Protein AF-A0A453IME6-F1 (afdb_monomer_lite)

pLDDT: mean 78.86, std 13.84, range [40.28, 91.12]

Radius of gyration: 10.66 Å; chains: 1; bounding box: 24×26×22 Å

InterPro domains:
  IPR026960 Reverse transcriptase zinc-binding domain [PF13966] (8-51)

Sequence (51 aa):
NLYVVRSQGVILTKDNLTKRNWVGNTRCYFCDQNESIKHLFLECPLAKLLW

Foldseek 3Di:
DCPQPDDPPDRDQLVNCVVVVDDDDQADPQDRHGTDPCCQPPNPPRNVVVD

Organism: Aegilops tauschii subsp. strangulata (NCBI:txid200361)

Structure (mmCIF, N/CA/C/O backbone):
data_AF-A0A453IME6-F1
#
_entry.id   AF-A0A453IME6-F1
#
loop_
_atom_site.group_PDB
_atom_site.id
_atom_site.type_symbol
_atom_site.label_atom_id
_atom_site.label_alt_id
_atom_site.label_comp_id
_atom_site.label_asym_id
_atom_site.label_entity_id
_atom_site.label_seq_id
_atom_site.pdbx_PDB_ins_code
_atom_site.Cartn_x
_atom_site.Cartn_y
_atom_site.Cartn_z
_atom_site.occupancy
_atom_site.B_iso_or_equiv
_atom_site.auth_seq_id
_atom_site.auth_comp_id
_atom_site.auth_asym_id
_atom_site.auth_atom_id
_atom_site.pdbx_PDB_model_num
ATOM 1 N N . ASN A 1 1 ? -2.936 9.921 -12.924 1.00 48.72 1 ASN A N 1
ATOM 2 C CA . ASN A 1 1 ? -3.112 8.653 -12.179 1.00 48.72 1 ASN A CA 1
ATOM 3 C C . ASN A 1 1 ? -4.251 8.773 -11.172 1.00 48.72 1 ASN A C 1
ATOM 5 O O . ASN A 1 1 ? -4.033 9.127 -10.024 1.00 48.72 1 ASN A O 1
ATOM 9 N N . LEU A 1 2 ? -5.482 8.547 -11.640 1.00 40.28 2 LEU A N 1
ATOM 10 C CA . LEU A 1 2 ? -6.753 8.831 -10.946 1.00 40.28 2 LEU A CA 1
ATOM 11 C C . LEU A 1 2 ? -7.165 7.779 -9.889 1.00 40.28 2 LEU A C 1
ATOM 13 O O . LEU A 1 2 ? -8.239 7.887 -9.312 1.00 40.28 2 LEU A O 1
ATOM 17 N N . TYR A 1 3 ? -6.330 6.771 -9.626 1.00 52.97 3 TYR A N 1
ATOM 18 C CA . TYR A 1 3 ? -6.705 5.595 -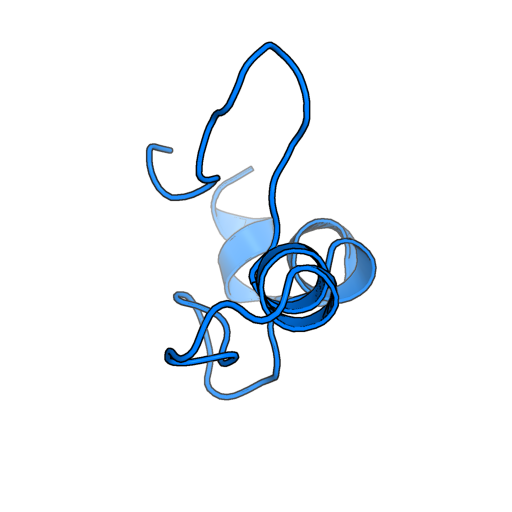8.822 1.00 52.97 3 TYR A CA 1
ATOM 19 C C . TYR A 1 3 ? -6.438 5.730 -7.322 1.00 52.97 3 TYR A C 1
ATOM 21 O O . TYR A 1 3 ? -6.835 4.869 -6.544 1.00 52.97 3 TYR A O 1
ATOM 29 N N . VAL A 1 4 ? -5.785 6.811 -6.898 1.00 57.44 4 VAL A N 1
ATOM 30 C CA . VAL A 1 4 ? -5.618 7.113 -5.479 1.00 57.44 4 VAL A CA 1
ATOM 31 C C . VAL A 1 4 ? -6.839 7.911 -5.048 1.00 57.44 4 VAL A C 1
ATOM 33 O O . VAL A 1 4 ? -6.905 9.116 -5.294 1.00 57.44 4 VAL A O 1
ATOM 36 N N . VAL A 1 5 ? -7.831 7.222 -4.479 1.00 54.44 5 VAL A N 1
ATOM 37 C CA . VAL A 1 5 ? -9.090 7.808 -3.998 1.00 54.44 5 VAL A CA 1
ATOM 38 C C . VAL A 1 5 ? -8.762 9.019 -3.121 1.00 54.44 5 VAL A C 1
ATOM 40 O O . VAL A 1 5 ? -8.232 8.901 -2.015 1.00 54.44 5 VAL A O 1
ATOM 43 N N . ARG A 1 6 ? -9.008 10.214 -3.666 1.00 48.16 6 ARG A N 1
ATOM 44 C CA . ARG A 1 6 ? -8.698 11.494 -3.026 1.00 48.16 6 ARG A CA 1
ATOM 45 C C . ARG A 1 6 ? -9.875 11.890 -2.149 1.00 48.16 6 ARG A C 1
ATOM 47 O O . ARG A 1 6 ? -10.952 12.172 -2.661 1.00 48.16 6 ARG A O 1
ATOM 54 N N . SER A 1 7 ? -9.640 12.005 -0.846 1.00 46.34 7 SER A N 1
ATOM 55 C CA . SER A 1 7 ? -10.499 12.785 0.044 1.00 46.34 7 SER A CA 1
ATOM 56 C C . SER A 1 7 ? -9.621 13.730 0.854 1.00 46.34 7 SER A C 1
ATOM 58 O O . SER A 1 7 ? -8.797 13.289 1.649 1.00 46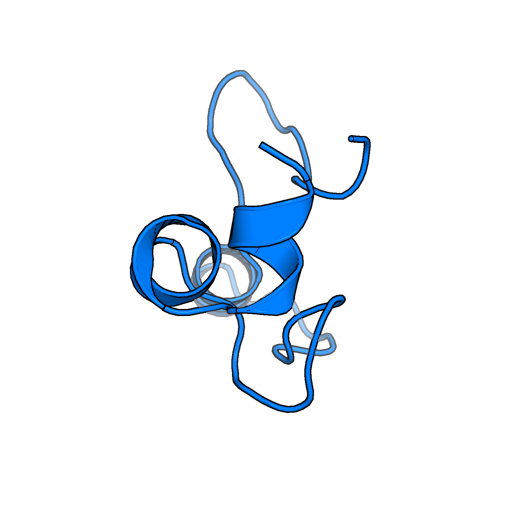.34 7 SER A O 1
ATOM 60 N N . GLN A 1 8 ? -9.780 15.036 0.616 1.00 57.94 8 GLN A N 1
ATOM 61 C CA . GLN A 1 8 ?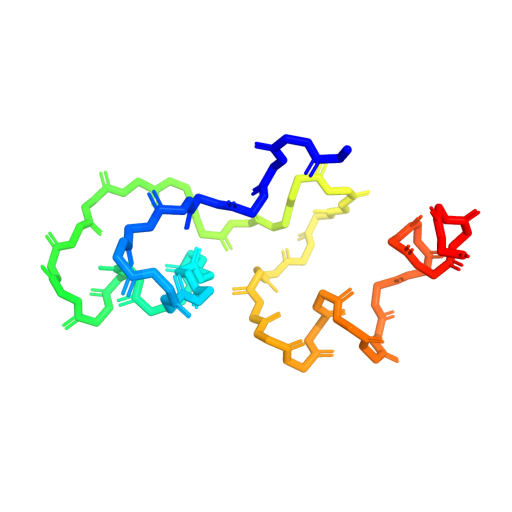 -9.249 16.117 1.462 1.00 57.94 8 GLN A CA 1
ATOM 62 C C . GLN A 1 8 ? -7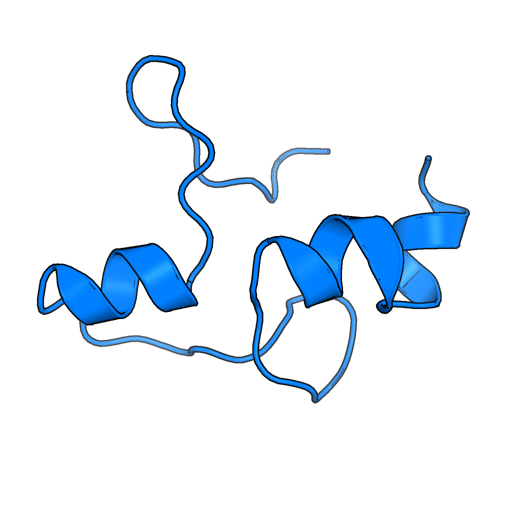.737 16.041 1.776 1.00 57.94 8 GLN A C 1
ATOM 64 O O . GLN A 1 8 ? -7.318 16.247 2.908 1.00 57.94 8 GLN A O 1
ATOM 69 N N . GLY A 1 9 ? -6.896 15.745 0.777 1.00 61.72 9 GLY A N 1
ATOM 70 C CA . GLY A 1 9 ? -5.430 15.784 0.927 1.00 61.72 9 GLY A CA 1
ATOM 71 C C . GLY A 1 9 ? -4.797 14.541 1.562 1.00 61.72 9 GLY A C 1
ATOM 72 O O . GLY A 1 9 ? -3.574 14.462 1.630 1.00 61.72 9 GLY A O 1
ATOM 73 N N . VAL A 1 10 ? -5.599 13.545 1.952 1.00 63.81 10 VAL A N 1
ATOM 74 C CA . VAL A 1 10 ? -5.115 12.241 2.423 1.00 63.81 10 VAL A CA 1
ATOM 75 C C . VAL A 1 10 ? -5.276 11.203 1.313 1.00 63.81 10 VAL A C 1
ATOM 77 O O . VAL A 1 10 ? -6.312 11.132 0.647 1.00 63.81 10 VAL A O 1
ATOM 80 N N . ILE A 1 11 ? -4.238 10.390 1.114 1.00 69.62 11 ILE A N 1
ATOM 81 C CA . ILE A 1 11 ? -4.273 9.222 0.231 1.00 69.62 11 ILE A CA 1
ATOM 82 C C . ILE A 1 11 ? -5.082 8.129 0.939 1.00 69.62 11 ILE A C 1
ATOM 84 O O . ILE A 1 11 ? -4.614 7.541 1.914 1.00 69.62 11 ILE A O 1
ATOM 88 N N . LEU A 1 12 ? -6.303 7.863 0.467 1.00 71.81 12 LEU A N 1
ATOM 89 C CA . LEU A 1 12 ? -7.103 6.740 0.951 1.00 71.81 12 LEU A CA 1
ATOM 90 C C . LEU A 1 12 ? -6.779 5.501 0.117 1.00 71.81 12 LEU A C 1
ATOM 92 O O . LEU A 1 12 ? -7.292 5.320 -0.983 1.00 71.81 12 LEU A O 1
ATOM 96 N N . THR A 1 13 ? -5.917 4.647 0.653 1.00 83.25 13 THR A N 1
ATOM 97 C CA . THR A 1 13 ? -5.730 3.279 0.158 1.00 83.25 13 THR A CA 1
ATOM 98 C C . THR A 1 13 ? -6.889 2.390 0.601 1.00 83.25 13 THR A C 1
ATOM 100 O O . THR A 1 13 ? -7.544 2.662 1.615 1.00 83.25 13 THR A O 1
ATOM 103 N N . LYS A 1 14 ? -7.162 1.305 -0.131 1.00 85.19 14 LYS A N 1
ATOM 104 C CA . LYS A 1 14 ? -8.283 0.405 0.205 1.00 85.19 14 LYS A CA 1
ATOM 105 C C . LYS A 1 14 ? -8.162 -0.227 1.597 1.00 85.19 14 LYS A C 1
ATOM 107 O O . LYS A 1 14 ? -9.186 -0.431 2.253 1.00 85.19 14 LYS A O 1
ATOM 112 N N . ASP A 1 15 ? -6.949 -0.455 2.111 1.00 83.19 15 ASP A N 1
ATOM 113 C CA . ASP A 1 15 ? -6.764 -0.880 3.508 1.00 83.19 15 ASP A CA 1
ATOM 114 C C . ASP A 1 15 ? -7.269 0.175 4.510 1.00 83.19 15 ASP A C 1
ATOM 116 O O . ASP A 1 15 ? -7.901 -0.162 5.511 1.00 83.19 15 ASP A O 1
ATOM 120 N N . ASN A 1 16 ? -7.064 1.462 4.218 1.00 83.81 16 ASN A N 1
ATOM 121 C CA . ASN A 1 16 ? -7.540 2.558 5.058 1.00 83.81 16 ASN A CA 1
ATOM 122 C C . ASN A 1 16 ? -9.056 2.757 4.953 1.00 83.81 16 ASN A C 1
ATOM 124 O O . ASN A 1 16 ? -9.685 3.126 5.944 1.00 83.81 16 ASN A O 1
ATOM 128 N N . LEU A 1 17 ? -9.658 2.477 3.793 1.00 84.38 17 LEU A N 1
ATOM 129 C CA . LEU A 1 17 ? -11.116 2.452 3.640 1.00 84.38 17 LEU A CA 1
ATOM 130 C C . LEU A 1 17 ? -11.742 1.325 4.472 1.00 84.38 17 LEU A C 1
ATOM 132 O O . LEU A 1 17 ? -12.725 1.553 5.176 1.00 84.38 17 LEU A O 1
ATOM 136 N N . THR A 1 18 ? -11.127 0.142 4.472 1.00 84.31 18 THR A N 1
ATOM 137 C CA . THR A 1 18 ? -11.606 -1.016 5.248 1.00 84.31 18 THR A CA 1
ATOM 138 C C . THR A 1 18 ? -11.635 -0.716 6.751 1.00 84.31 18 THR A C 1
ATOM 140 O O . THR A 1 18 ? -12.614 -1.023 7.426 1.00 84.31 18 THR A O 1
ATOM 143 N N . LYS A 1 19 ? -10.617 -0.016 7.278 1.00 84.69 19 LYS A N 1
ATOM 144 C CA . LYS A 1 19 ? -10.582 0.445 8.684 1.00 84.69 19 LYS A CA 1
ATOM 145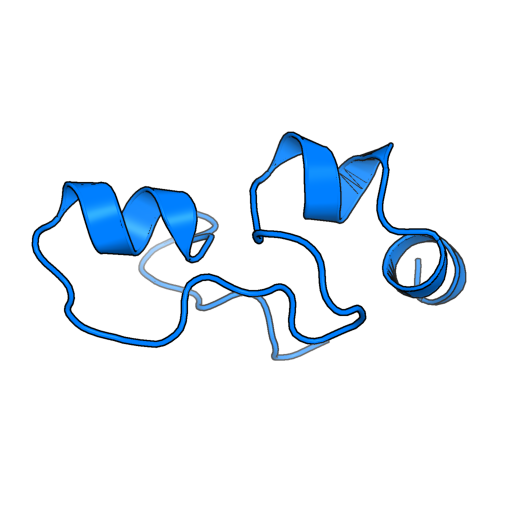 C C . LYS A 1 19 ? -11.721 1.408 9.047 1.00 84.69 19 LYS A C 1
ATOM 147 O O . LYS A 1 19 ? -12.016 1.581 10.223 1.00 84.69 19 LYS A O 1
ATOM 152 N N . ARG A 1 20 ? -12.359 2.037 8.055 1.00 86.94 20 ARG A N 1
ATOM 153 C CA . ARG A 1 20 ? -13.518 2.934 8.215 1.00 86.94 20 ARG A CA 1
ATOM 154 C C . ARG A 1 20 ? -14.846 2.227 7.939 1.00 86.94 20 ARG A C 1
ATOM 156 O O . ARG A 1 20 ? -15.839 2.889 7.656 1.00 86.94 20 ARG A O 1
ATOM 163 N N . ASN A 1 21 ? -14.857 0.895 8.004 1.00 83.38 21 ASN A N 1
ATOM 164 C CA . ASN A 1 21 ? -16.031 0.065 7.757 1.00 83.38 21 ASN A CA 1
ATOM 165 C C . ASN A 1 21 ? -16.576 0.171 6.318 1.00 83.38 21 ASN A C 1
ATOM 167 O O . ASN A 1 21 ? -17.753 -0.092 6.073 1.00 83.38 21 ASN A O 1
ATOM 171 N N . TRP A 1 22 ? -15.732 0.565 5.354 1.00 85.94 22 TRP A N 1
ATOM 172 C CA . TRP A 1 22 ? -16.094 0.502 3.941 1.00 85.94 22 TRP A CA 1
ATOM 173 C C . TRP A 1 22 ? -16.068 -0.950 3.466 1.00 85.94 22 TRP A C 1
ATOM 175 O O . TRP A 1 22 ? -15.072 -1.654 3.642 1.00 85.94 22 TRP A O 1
ATOM 185 N N . VAL A 1 23 ? -17.159 -1.380 2.839 1.00 80.12 23 VAL A N 1
ATOM 186 C CA . VAL A 1 23 ? -17.307 -2.730 2.296 1.00 80.12 23 VAL A CA 1
ATOM 187 C C . VAL A 1 23 ? -17.078 -2.666 0.792 1.00 80.12 23 VAL A C 1
ATOM 189 O O . VAL A 1 23 ? -17.923 -2.187 0.039 1.00 80.12 23 VAL A O 1
ATOM 192 N N . GLY A 1 24 ? -15.920 -3.143 0.352 1.00 85.62 24 GLY A N 1
ATOM 193 C CA . GLY A 1 24 ? -15.593 -3.255 -1.061 1.00 85.62 24 GLY A CA 1
ATOM 194 C C . GLY A 1 24 ? -14.289 -4.008 -1.290 1.00 85.62 24 GLY A C 1
ATOM 195 O O . GLY A 1 24 ? -13.696 -4.558 -0.362 1.00 85.62 24 GLY A O 1
ATOM 196 N N . ASN A 1 25 ? -13.856 -4.078 -2.549 1.00 85.00 25 ASN A N 1
ATOM 197 C CA . ASN A 1 25 ? -12.667 -4.844 -2.910 1.00 85.00 25 ASN A CA 1
ATOM 198 C C . ASN A 1 25 ? -11.404 -4.209 -2.304 1.00 85.00 25 ASN A C 1
ATOM 200 O O . ASN A 1 25 ? -11.137 -3.031 -2.531 1.00 85.00 25 ASN A O 1
ATOM 204 N N . THR A 1 26 ? -10.616 -5.008 -1.583 1.00 87.94 26 THR A N 1
ATOM 205 C CA . THR A 1 26 ? -9.355 -4.608 -0.940 1.00 87.94 26 THR A CA 1
ATOM 206 C C . THR A 1 26 ? -8.113 -4.905 -1.779 1.00 87.94 26 THR A C 1
ATOM 208 O O . THR A 1 26 ? -7.010 -4.524 -1.390 1.00 87.94 26 THR A O 1
ATOM 211 N N . ARG A 1 27 ? -8.263 -5.558 -2.936 1.00 89.69 27 ARG A N 1
ATOM 212 C CA . ARG A 1 27 ? -7.161 -5.852 -3.861 1.00 89.69 27 ARG A CA 1
ATOM 213 C C . ARG A 1 27 ? -6.675 -4.597 -4.574 1.00 89.69 27 ARG A C 1
ATOM 215 O O . ARG A 1 27 ? -7.456 -3.694 -4.880 1.00 89.69 27 ARG A O 1
ATOM 222 N N . CYS A 1 28 ? -5.384 -4.557 -4.855 1.00 88.31 28 CYS A N 1
ATOM 223 C CA . CYS A 1 28 ? -4.728 -3.550 -5.666 1.00 88.31 28 CYS A CA 1
ATOM 224 C C . CYS A 1 28 ? -5.364 -3.513 -7.053 1.00 88.31 28 CYS A C 1
ATOM 226 O O . CYS A 1 28 ? -5.806 -4.522 -7.591 1.00 88.31 28 CYS A O 1
ATOM 228 N N . TYR A 1 29 ? -5.445 -2.321 -7.636 1.00 86.31 29 TYR A N 1
ATOM 229 C CA . TYR A 1 29 ? -5.927 -2.194 -9.008 1.00 86.31 29 TYR A CA 1
ATOM 230 C C . TYR A 1 29 ? -4.926 -2.745 -10.035 1.00 86.31 29 TYR A C 1
ATOM 232 O O . TYR A 1 29 ? -5.312 -3.190 -11.109 1.00 86.31 29 TYR A O 1
ATOM 240 N N . PHE A 1 30 ? -3.636 -2.709 -9.703 1.00 86.31 30 PHE A N 1
ATOM 241 C CA . PHE A 1 30 ? -2.563 -3.044 -10.631 1.00 86.31 30 PHE A CA 1
ATOM 242 C C . PHE A 1 30 ? -2.133 -4.510 -10.552 1.00 86.31 30 PHE A C 1
ATOM 244 O O . PHE A 1 30 ? -1.474 -4.986 -11.462 1.00 86.31 30 PHE A O 1
ATOM 251 N N . CYS A 1 31 ? -2.470 -5.243 -9.493 1.00 88.12 31 CYS A N 1
ATOM 252 C CA . CYS A 1 31 ? -2.120 -6.657 -9.343 1.00 88.12 31 CYS A CA 1
ATOM 253 C C . CYS A 1 31 ? -3.086 -7.361 -8.378 1.00 88.12 31 CYS A C 1
ATOM 255 O O . CYS A 1 31 ? -3.914 -6.714 -7.746 1.00 88.12 31 CYS A O 1
ATOM 257 N N . ASP A 1 32 ? -2.957 -8.679 -8.211 1.00 89.50 32 ASP A N 1
ATOM 258 C CA . ASP A 1 32 ? -3.880 -9.473 -7.381 1.00 89.50 32 ASP A CA 1
ATOM 259 C C . ASP A 1 32 ? -3.542 -9.490 -5.871 1.00 89.50 32 ASP A C 1
ATOM 261 O O . ASP A 1 32 ? -4.016 -10.340 -5.124 1.00 89.50 32 ASP A O 1
ATOM 265 N N . GLN A 1 33 ? -2.707 -8.559 -5.398 1.00 90.75 33 GLN A N 1
ATOM 266 C CA . GLN A 1 33 ? -2.339 -8.426 -3.980 1.00 90.75 33 GLN A CA 1
ATOM 267 C C . GLN A 1 33 ? -3.223 -7.403 -3.265 1.00 90.75 33 GLN A C 1
ATOM 269 O O . GLN A 1 33 ? -3.806 -6.536 -3.905 1.00 90.75 33 GLN A O 1
ATOM 274 N N . ASN A 1 34 ? -3.308 -7.443 -1.935 1.00 90.12 34 ASN A N 1
ATOM 275 C CA . ASN A 1 34 ? -4.023 -6.417 -1.171 1.00 90.12 34 ASN A CA 1
ATOM 276 C C . ASN A 1 34 ? -3.385 -5.029 -1.338 1.00 90.12 34 ASN A C 1
ATOM 278 O O . ASN A 1 34 ? -2.172 -4.855 -1.220 1.00 90.12 34 ASN A O 1
ATOM 282 N N . GLU A 1 35 ? -4.219 -4.017 -1.570 1.00 89.31 35 GLU A N 1
ATOM 283 C CA . GLU A 1 35 ? -3.760 -2.638 -1.667 1.00 89.31 35 GLU A CA 1
ATOM 284 C C . GLU A 1 35 ? -3.474 -2.074 -0.276 1.00 89.31 35 GLU A C 1
ATOM 286 O O . GLU A 1 35 ? -4.356 -1.999 0.577 1.00 89.31 35 GLU A O 1
ATOM 291 N N . SER A 1 36 ? -2.240 -1.624 -0.078 1.00 89.06 36 SER A N 1
ATOM 292 C CA . SER A 1 36 ? -1.821 -0.824 1.070 1.00 89.06 36 SER A CA 1
ATOM 293 C C . SER A 1 36 ? -0.899 0.297 0.610 1.00 89.06 36 SER A C 1
ATOM 295 O O . SER A 1 36 ? -0.411 0.259 -0.519 1.00 89.06 36 SER A O 1
ATOM 297 N N . ILE A 1 37 ? -0.609 1.277 1.471 1.00 87.00 37 ILE A N 1
ATOM 298 C CA . ILE A 1 37 ? 0.373 2.333 1.152 1.00 87.00 37 ILE A CA 1
ATOM 299 C C . ILE A 1 37 ? 1.728 1.700 0.808 1.00 87.00 37 ILE A C 1
ATOM 301 O O . ILE A 1 37 ? 2.309 2.005 -0.231 1.00 87.00 37 ILE A O 1
ATOM 305 N N . LYS A 1 38 ? 2.208 0.765 1.639 1.00 87.56 38 LYS A N 1
ATOM 306 C CA . LYS A 1 38 ? 3.476 0.066 1.396 1.00 87.56 38 LYS A CA 1
ATOM 307 C C . LYS A 1 38 ? 3.446 -0.669 0.059 1.00 87.56 38 LYS A C 1
ATOM 309 O O . LYS A 1 38 ? 4.360 -0.511 -0.744 1.00 87.56 38 LYS A O 1
ATOM 314 N N . HIS A 1 39 ? 2.366 -1.400 -0.208 1.00 90.50 39 HIS A N 1
ATOM 315 C CA . HIS A 1 39 ? 2.240 -2.130 -1.456 1.00 90.50 39 HIS A CA 1
ATOM 316 C C . HIS A 1 39 ? 2.230 -1.184 -2.661 1.00 90.50 39 HIS A C 1
ATOM 318 O O . HIS A 1 39 ? 3.053 -1.326 -3.556 1.00 90.50 39 HIS A O 1
ATOM 324 N N . LEU A 1 40 ? 1.350 -0.183 -2.661 1.00 86.38 40 LEU A N 1
ATOM 325 C CA . LEU A 1 40 ? 1.148 0.733 -3.781 1.00 86.38 40 LEU A CA 1
ATOM 326 C C . LEU A 1 40 ? 2.411 1.536 -4.128 1.00 86.38 40 LEU A C 1
ATOM 328 O O . LEU A 1 40 ? 2.693 1.719 -5.306 1.00 86.38 40 LEU A O 1
ATOM 332 N N . PHE A 1 41 ? 3.176 1.984 -3.126 1.00 83.69 41 PHE A N 1
ATOM 333 C CA . PHE A 1 41 ? 4.351 2.836 -3.341 1.00 83.69 41 PHE A CA 1
ATOM 334 C C . PHE A 1 41 ? 5.685 2.078 -3.392 1.00 83.69 41 PHE A C 1
ATOM 336 O O . PHE A 1 41 ? 6.617 2.550 -4.037 1.00 83.69 41 PHE A O 1
ATOM 343 N N . LEU A 1 42 ? 5.815 0.927 -2.720 1.00 86.75 42 LEU A N 1
ATOM 344 C CA . LEU A 1 42 ? 7.114 0.264 -2.523 1.00 86.75 42 LEU A CA 1
ATOM 345 C C . LEU A 1 42 ? 7.188 -1.168 -3.051 1.00 86.75 42 LEU A C 1
ATOM 347 O O . LEU A 1 42 ? 8.298 -1.642 -3.299 1.00 86.75 42 LEU A O 1
ATOM 351 N N . GLU A 1 43 ? 6.073 -1.876 -3.238 1.00 90.12 43 GLU A N 1
ATOM 352 C CA . GLU A 1 43 ? 6.111 -3.318 -3.552 1.00 90.12 43 GLU A CA 1
ATOM 353 C C . GLU A 1 43 ? 5.428 -3.668 -4.874 1.00 90.12 43 GLU A C 1
ATOM 355 O O . GLU A 1 43 ? 5.850 -4.618 -5.525 1.00 90.12 43 GLU A O 1
ATOM 360 N N . CYS A 1 44 ? 4.431 -2.898 -5.312 1.00 91.12 44 CYS A N 1
ATOM 361 C CA . CYS A 1 44 ? 3.657 -3.173 -6.512 1.00 91.12 44 CYS A CA 1
ATOM 362 C C . CYS A 1 44 ? 4.520 -2.955 -7.765 1.00 91.12 44 CYS A C 1
ATOM 364 O O . CYS A 1 44 ? 4.847 -1.808 -8.088 1.00 91.12 44 CYS A O 1
ATOM 366 N N . PRO A 1 45 ? 4.878 -4.021 -8.506 1.00 88.81 45 PRO A N 1
ATOM 367 C CA . PRO A 1 45 ? 5.768 -3.902 -9.659 1.00 88.81 45 PRO A CA 1
ATOM 368 C C . PRO A 1 45 ? 5.169 -3.011 -10.747 1.00 88.81 45 PRO A C 1
ATOM 370 O O . PRO A 1 45 ? 5.865 -2.197 -11.340 1.00 88.81 45 PRO A O 1
ATOM 373 N N . LEU A 1 46 ? 3.856 -3.128 -10.961 1.00 87.12 46 LEU A N 1
ATOM 374 C CA . LEU A 1 46 ? 3.130 -2.372 -11.978 1.00 87.12 46 LEU A CA 1
ATOM 375 C C . LEU A 1 46 ? 2.927 -0.905 -11.584 1.00 87.12 46 LEU A C 1
ATOM 377 O O . LEU A 1 46 ? 3.026 -0.038 -12.445 1.00 87.12 46 LEU A O 1
ATOM 381 N N . ALA A 1 47 ? 2.723 -0.602 -10.297 1.00 85.44 47 ALA A N 1
ATOM 382 C CA . ALA A 1 47 ? 2.652 0.788 -9.846 1.00 85.44 47 ALA A CA 1
ATOM 383 C C . ALA A 1 47 ? 4.007 1.502 -9.978 1.00 85.44 47 ALA A C 1
ATOM 385 O O . ALA A 1 47 ? 4.041 2.665 -10.372 1.00 85.44 47 ALA A O 1
ATOM 386 N N . LYS A 1 48 ? 5.121 0.796 -9.724 1.00 82.19 48 LYS A N 1
ATOM 387 C CA . LYS A 1 48 ? 6.482 1.332 -9.901 1.00 82.19 48 LYS A CA 1
ATOM 388 C C . LYS A 1 48 ? 6.805 1.721 -11.341 1.00 82.19 48 LYS A C 1
ATOM 390 O O . LYS A 1 48 ? 7.597 2.627 -11.539 1.00 82.19 48 LYS A O 1
ATOM 395 N N . LEU A 1 49 ? 6.222 1.040 -12.329 1.00 84.62 49 LEU A N 1
ATOM 396 C CA . LEU A 1 49 ? 6.439 1.348 -13.748 1.00 84.62 49 LEU A CA 1
ATOM 397 C C . LEU A 1 49 ? 5.713 2.622 -14.212 1.00 84.62 49 LEU A C 1
ATOM 399 O O . LEU A 1 49 ? 6.032 3.144 -15.274 1.00 84.62 49 LEU A O 1
ATOM 403 N N . LEU A 1 50 ? 4.710 3.087 -13.461 1.00 76.94 50 LEU A N 1
ATOM 404 C CA . LEU A 1 50 ? 3.884 4.253 -13.806 1.00 76.94 50 LEU A CA 1
ATOM 405 C C . LEU A 1 50 ? 4.351 5.556 -13.137 1.00 76.94 50 LEU A C 1
ATOM 407 O O . LEU A 1 50 ? 3.711 6.594 -13.342 1.00 76.94 50 LEU A O 1
ATOM 411 N N . TRP A 1 51 ? 5.391 5.482 -12.306 1.00 69.19 51 TRP A N 1
ATOM 412 C CA . TRP A 1 51 ? 6.006 6.602 -11.592 1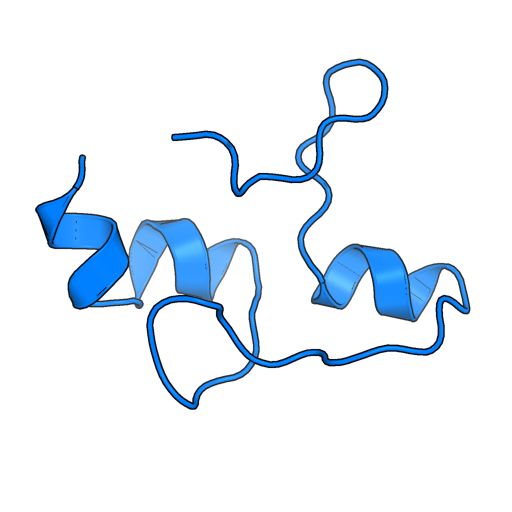.00 69.19 51 TRP A CA 1
ATOM 413 C C . TRP A 1 51 ? 7.264 7.069 -12.316 1.00 69.19 51 TRP A C 1
ATOM 415 O O . TRP A 1 51 ? 7.456 8.302 -12.377 1.00 69.19 51 TRP A O 1
#

Secondary structure (DSSP, 8-state):
-TTSEEETTEEE-HHHHHTTT--S--B-SSSSSBP-HHIIIII-HHHHTT-